Protein AF-A2HYV7-F1 (afdb_monomer_lite)

Radius of gyration: 19.17 Å; chains: 1; bounding box: 40×28×67 Å

Organism: Trichomonas vaginalis (strain ATCC PRA-98 / G3) (NCBI:txid412133)

Secondary structure (DSSP, 8-state):
------------EEEEEEETTEEEEEEEETTEEEESEEEEEEEEEETTEEEEGGG-TTEEEEEEEEE-TTSS-EEEEEEEEE-SSS---EEEEEEEEE------------

Sequence (110 aa):
MFSILLAQLSLSVSGKVVGDNSYMIYDKDGRENYEIIKEPYTKVRIDGVTKNIKEATDLGYSVEIYNDENSDYVIISQTITNKGSTEKKIDLCTALNLKDSIDNVEASSL

Structure (mmCIF, N/CA/C/O backbone):
data_AF-A2HYV7-F1
#
_entry.id   AF-A2HYV7-F1
#
loop_
_atom_site.group_PDB
_atom_site.id
_atom_site.type_symbol
_atom_site.label_atom_id
_atom_site.label_alt_id
_atom_site.label_comp_id
_atom_site.label_asym_id
_atom_site.label_entity_id
_atom_site.label_seq_id
_atom_site.pdbx_PDB_ins_code
_atom_site.Cartn_x
_atom_site.Cartn_y
_atom_site.Cartn_z
_atom_site.occupancy
_atom_site.B_iso_or_equiv
_atom_site.auth_seq_id
_atom_site.auth_comp_id
_atom_site.auth_asym_id
_atom_site.auth_atom_id
_atom_site.pdbx_PDB_model_num
ATOM 1 N N . MET A 1 1 ? 23.881 -19.153 -36.151 1.00 41.69 1 MET A N 1
ATOM 2 C CA . MET A 1 1 ? 24.354 -18.291 -35.051 1.00 41.69 1 MET A CA 1
ATOM 3 C C . MET A 1 1 ? 23.156 -17.995 -34.179 1.00 41.69 1 MET A C 1
ATOM 5 O O . MET A 1 1 ? 22.202 -17.391 -34.644 1.00 41.69 1 MET A O 1
ATOM 9 N N . PHE A 1 2 ? 23.165 -18.598 -32.998 1.00 38.44 2 PHE A N 1
ATOM 10 C CA . PHE A 1 2 ? 22.113 -18.521 -31.997 1.00 38.44 2 PHE A CA 1
ATOM 11 C C . PHE A 1 2 ? 22.150 -17.147 -31.318 1.00 38.44 2 PHE A C 1
ATOM 13 O O . PHE A 1 2 ? 23.232 -16.646 -31.027 1.00 38.44 2 PHE A O 1
ATOM 20 N N . SER A 1 3 ? 20.960 -16.613 -31.052 1.00 44.31 3 SER A N 1
ATOM 21 C CA . SER A 1 3 ? 20.634 -15.706 -29.949 1.00 44.31 3 SER A CA 1
ATOM 22 C C . SER A 1 3 ? 21.493 -14.464 -29.741 1.00 44.31 3 SER A C 1
ATOM 24 O O . SER A 1 3 ? 22.398 -14.485 -28.921 1.00 44.31 3 SER A O 1
ATOM 26 N N . ILE A 1 4 ? 21.066 -13.345 -30.331 1.00 48.28 4 ILE A N 1
ATOM 27 C CA . ILE A 1 4 ? 20.815 -12.116 -29.562 1.00 48.28 4 ILE A CA 1
ATOM 28 C C . ILE A 1 4 ? 19.548 -11.480 -30.158 1.00 48.28 4 ILE A C 1
ATOM 30 O O . ILE A 1 4 ? 19.594 -10.450 -30.825 1.00 48.28 4 ILE A O 1
ATOM 34 N N . LEU A 1 5 ? 18.392 -12.130 -29.959 1.00 42.94 5 LEU A N 1
ATOM 35 C CA . LEU A 1 5 ? 17.175 -11.341 -29.780 1.00 42.94 5 LEU A CA 1
ATOM 36 C C . LEU A 1 5 ? 17.484 -10.492 -28.549 1.00 42.94 5 LEU A C 1
ATOM 38 O O . LEU A 1 5 ? 17.596 -11.030 -27.448 1.00 42.94 5 LEU A O 1
ATOM 42 N N . LEU A 1 6 ? 17.759 -9.212 -28.776 1.00 48.47 6 LEU A N 1
ATOM 43 C CA . LEU A 1 6 ? 17.878 -8.204 -27.739 1.00 48.47 6 LEU A CA 1
ATOM 44 C C . LEU A 1 6 ? 16.565 -8.236 -26.961 1.00 48.47 6 LEU A C 1
ATOM 46 O O . LEU A 1 6 ? 15.572 -7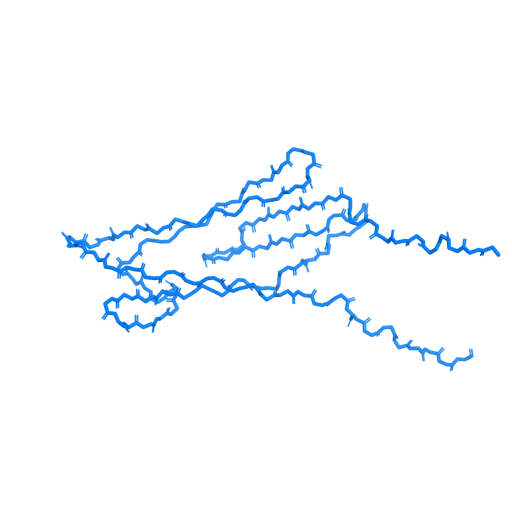.650 -27.384 1.00 48.47 6 LEU A O 1
ATOM 50 N N . ALA A 1 7 ? 16.550 -8.991 -25.863 1.00 46.09 7 ALA A N 1
ATOM 51 C CA . ALA A 1 7 ? 15.580 -8.793 -24.811 1.00 46.09 7 ALA A CA 1
ATOM 52 C C . ALA A 1 7 ? 15.627 -7.297 -24.501 1.00 46.09 7 ALA A C 1
ATOM 54 O O . ALA A 1 7 ? 16.708 -6.772 -24.217 1.00 46.09 7 ALA A O 1
ATOM 55 N N . GLN A 1 8 ? 14.496 -6.607 -24.641 1.00 46.78 8 GLN A N 1
ATOM 56 C CA . GLN A 1 8 ? 14.334 -5.285 -24.058 1.00 46.78 8 GLN A CA 1
ATOM 57 C C . GLN A 1 8 ? 14.552 -5.467 -22.559 1.00 46.78 8 GLN A C 1
ATOM 59 O O . GLN A 1 8 ? 13.672 -5.912 -21.828 1.00 46.78 8 GLN A O 1
ATOM 64 N N . LEU A 1 9 ? 15.792 -5.255 -22.129 1.00 49.88 9 LEU A N 1
ATOM 65 C CA . LEU A 1 9 ? 16.129 -5.143 -20.730 1.00 49.88 9 LEU A CA 1
ATOM 66 C C . LEU A 1 9 ? 15.508 -3.816 -20.308 1.00 49.88 9 LEU A C 1
ATOM 68 O O . LEU A 1 9 ? 16.029 -2.758 -20.641 1.00 49.88 9 LEU A O 1
ATOM 72 N N . SER A 1 10 ? 14.353 -3.898 -19.654 1.00 53.75 10 SER A N 1
ATOM 73 C CA . SER A 1 10 ? 13.878 -2.885 -18.714 1.00 53.75 10 SER A CA 1
ATOM 74 C C . SER A 1 10 ? 15.080 -2.406 -17.893 1.00 53.75 10 SER A C 1
ATOM 76 O O . SER A 1 10 ? 15.670 -3.195 -17.152 1.00 53.75 10 SER A O 1
ATOM 78 N N . LEU A 1 11 ? 15.538 -1.171 -18.112 1.00 57.81 11 LEU A N 1
ATOM 79 C CA . LEU A 1 11 ? 16.782 -0.658 -17.517 1.00 57.81 11 LEU A CA 1
ATOM 80 C C . LEU A 1 11 ? 16.534 0.175 -16.255 1.00 57.81 11 LEU A C 1
ATOM 82 O O . LEU A 1 11 ? 17.494 0.593 -15.616 1.00 57.81 11 LEU A O 1
ATOM 86 N N . SER A 1 12 ? 15.279 0.469 -15.908 1.00 75.19 12 SER A N 1
ATOM 87 C CA . SER A 1 12 ? 14.965 1.376 -14.804 1.00 75.19 12 SER A CA 1
ATOM 88 C C . SER A 1 12 ? 13.493 1.257 -14.413 1.00 75.19 12 SER A C 1
ATOM 90 O O . SER A 1 12 ? 12.606 1.484 -15.232 1.00 75.19 12 SER A O 1
ATOM 92 N N . VAL A 1 13 ? 13.212 0.934 -13.151 1.00 85.06 13 VAL A N 1
ATOM 93 C CA . VAL A 1 13 ? 11.849 0.922 -12.604 1.00 85.06 13 VAL A CA 1
ATOM 94 C C . VAL A 1 13 ? 11.624 2.197 -11.796 1.00 85.06 13 VAL A C 1
ATOM 96 O O . VAL A 1 13 ? 12.481 2.636 -11.032 1.00 85.06 13 VAL A O 1
ATOM 99 N N . SER A 1 14 ? 10.455 2.816 -11.947 1.00 88.56 14 SER A N 1
ATOM 100 C CA . SER A 1 14 ? 10.060 3.968 -11.129 1.00 88.56 14 SER A CA 1
ATOM 101 C C . SER A 1 14 ? 8.581 3.929 -10.780 1.00 88.56 14 SER A C 1
ATOM 103 O O . SER A 1 14 ? 7.803 3.268 -11.451 1.00 88.56 14 SER A O 1
ATOM 105 N N . GLY A 1 15 ? 8.152 4.645 -9.751 1.00 90.25 15 GLY A N 1
ATOM 106 C CA . GLY A 1 15 ? 6.754 4.741 -9.373 1.00 90.25 15 GLY A CA 1
ATOM 107 C C . GLY A 1 15 ? 6.363 6.131 -8.905 1.00 90.25 15 GLY A C 1
ATOM 108 O O . GLY A 1 15 ? 7.204 6.958 -8.536 1.00 90.25 15 GLY A O 1
ATOM 109 N N . LYS A 1 16 ? 5.054 6.382 -8.904 1.00 91.19 16 LYS A N 1
ATOM 110 C CA . LYS A 1 16 ? 4.461 7.595 -8.332 1.00 91.19 16 LYS A CA 1
ATOM 111 C C . LYS A 1 16 ? 3.069 7.325 -7.775 1.00 91.19 16 LYS A C 1
ATOM 113 O O . LYS A 1 16 ? 2.336 6.475 -8.282 1.00 91.19 16 LYS A O 1
ATOM 118 N N . VAL A 1 17 ? 2.690 8.102 -6.767 1.00 90.50 17 VAL A N 1
ATOM 119 C CA . VAL A 1 17 ? 1.307 8.177 -6.284 1.00 90.50 17 VAL A CA 1
ATOM 120 C C . VAL A 1 17 ? 0.484 8.952 -7.313 1.00 90.50 17 VAL A C 1
ATOM 122 O O . VAL A 1 17 ? 0.912 10.011 -7.773 1.00 90.50 17 VAL A O 1
ATOM 125 N N . VAL A 1 18 ? -0.676 8.421 -7.702 1.00 88.25 18 VAL A N 1
ATOM 126 C CA . VAL A 1 18 ? -1.538 9.026 -8.744 1.00 88.25 18 VAL A CA 1
ATOM 127 C C . VAL A 1 18 ? -2.956 9.332 -8.283 1.00 88.25 18 VAL A C 1
ATOM 129 O O . VAL A 1 18 ? -3.746 9.890 -9.039 1.00 88.25 18 VAL A O 1
ATOM 132 N N . GLY A 1 19 ? -3.283 9.014 -7.037 1.00 83.25 19 GLY A N 1
ATOM 133 C CA . GLY A 1 19 ? -4.536 9.417 -6.421 1.00 83.25 19 GLY A CA 1
ATOM 134 C C . GLY A 1 19 ? -4.661 8.865 -5.014 1.00 83.25 19 GLY A C 1
ATOM 135 O O . GLY A 1 19 ? -3.747 8.210 -4.505 1.00 83.25 19 GLY A O 1
ATOM 136 N N . ASP A 1 20 ? -5.827 9.086 -4.417 1.00 79.12 20 ASP A N 1
ATOM 137 C CA . ASP A 1 20 ? -6.132 8.581 -3.086 1.00 79.12 20 ASP A CA 1
ATOM 138 C C . ASP A 1 20 ? -6.043 7.054 -3.091 1.00 79.12 20 ASP A C 1
ATOM 140 O O . ASP A 1 20 ? -6.831 6.349 -3.736 1.00 79.12 20 ASP A O 1
ATOM 144 N N . ASN A 1 21 ? -5.048 6.551 -2.363 1.00 79.81 21 ASN A N 1
ATOM 145 C CA . ASN A 1 21 ? -4.783 5.131 -2.164 1.00 79.81 21 ASN A CA 1
ATOM 146 C C . ASN A 1 21 ? -4.339 4.396 -3.446 1.00 79.81 21 ASN A C 1
ATOM 148 O O . ASN A 1 21 ? -4.438 3.171 -3.498 1.00 79.81 21 ASN A O 1
ATOM 152 N N . SER A 1 22 ? -3.880 5.119 -4.476 1.00 86.50 22 SER A N 1
ATOM 153 C CA . SER A 1 22 ? -3.467 4.543 -5.763 1.00 86.50 22 SER A CA 1
ATOM 154 C C . SER A 1 22 ? -2.080 5.015 -6.194 1.00 86.50 22 SER A C 1
ATOM 156 O O . SER A 1 22 ? -1.683 6.160 -5.968 1.00 86.50 22 SER A O 1
ATOM 158 N N . TYR A 1 23 ? -1.346 4.130 -6.857 1.00 89.88 23 TYR A N 1
ATOM 159 C CA . TYR A 1 23 ? -0.003 4.370 -7.366 1.00 89.88 23 TYR A CA 1
ATOM 160 C C . TYR A 1 23 ? 0.208 3.601 -8.668 1.00 89.88 23 TYR A C 1
ATOM 162 O O . TYR A 1 23 ? -0.468 2.610 -8.938 1.00 89.88 23 TYR A O 1
ATOM 170 N N . MET A 1 24 ? 1.168 4.065 -9.455 1.00 89.06 24 MET A N 1
ATOM 171 C CA . MET A 1 24 ? 1.610 3.428 -10.691 1.00 89.06 24 MET A CA 1
ATOM 172 C C . MET A 1 24 ? 3.096 3.089 -10.569 1.00 89.06 24 MET A C 1
ATOM 174 O O . MET A 1 24 ? 3.851 3.837 -9.941 1.00 89.06 24 MET A O 1
ATOM 178 N N . ILE A 1 25 ? 3.500 1.983 -11.192 1.00 88.94 25 ILE A N 1
ATOM 179 C CA . ILE A 1 25 ? 4.902 1.628 -11.431 1.00 88.94 25 ILE A CA 1
ATOM 180 C C . ILE A 1 25 ? 5.121 1.631 -12.943 1.00 88.94 25 ILE A C 1
ATOM 182 O O . ILE A 1 25 ? 4.252 1.186 -13.692 1.00 88.94 25 ILE A O 1
ATOM 186 N N . TYR A 1 26 ? 6.270 2.128 -13.371 1.00 86.25 26 TYR A N 1
ATOM 187 C CA . TYR A 1 26 ? 6.711 2.224 -14.747 1.00 86.25 26 TYR A CA 1
ATOM 188 C C . TYR A 1 26 ? 8.021 1.487 -14.937 1.00 86.25 26 TYR A C 1
ATOM 190 O O . TYR A 1 26 ? 8.906 1.574 -14.085 1.00 86.25 26 TYR A O 1
ATOM 198 N N . ASP A 1 27 ? 8.148 0.875 -16.100 1.00 83.12 27 ASP A N 1
ATOM 199 C CA . ASP A 1 27 ? 9.423 0.593 -16.728 1.00 83.12 27 ASP A CA 1
ATOM 200 C C . ASP A 1 27 ? 9.823 1.800 -17.585 1.00 83.12 27 ASP A C 1
ATOM 202 O O . ASP A 1 27 ? 9.040 2.280 -18.412 1.00 83.12 27 ASP A O 1
ATOM 206 N N . LYS A 1 28 ? 11.019 2.332 -17.349 1.00 69.75 28 LYS A N 1
ATOM 207 C CA . LYS A 1 28 ? 11.621 3.393 -18.151 1.00 69.75 28 LYS A CA 1
ATOM 208 C C . LYS A 1 28 ? 12.530 2.745 -19.191 1.00 69.75 28 LYS A C 1
ATOM 210 O O . LYS A 1 28 ? 13.703 2.486 -18.925 1.00 69.75 28 LYS A O 1
ATOM 215 N N . ASP A 1 29 ? 12.007 2.562 -20.398 1.00 65.44 29 ASP A N 1
ATOM 216 C CA . ASP A 1 29 ? 12.846 2.405 -21.586 1.00 65.44 29 ASP A CA 1
ATOM 217 C C . ASP A 1 29 ? 13.125 3.818 -22.126 1.00 65.44 29 ASP A C 1
ATOM 219 O O . ASP A 1 29 ? 12.246 4.676 -22.106 1.00 65.44 29 ASP A O 1
ATOM 223 N N . GLY A 1 30 ? 14.343 4.120 -22.581 1.00 58.38 30 GLY A N 1
ATOM 224 C CA . GLY A 1 30 ? 14.843 5.481 -22.859 1.00 58.38 30 GLY A CA 1
ATOM 225 C C . GLY A 1 30 ? 14.071 6.309 -23.906 1.00 58.38 30 GLY A C 1
ATOM 226 O O . GLY A 1 30 ? 14.522 7.390 -24.285 1.00 58.38 30 GLY A O 1
ATOM 227 N N . ARG A 1 31 ? 12.934 5.809 -24.399 1.00 58.06 31 ARG A N 1
ATOM 228 C CA . ARG A 1 31 ? 12.014 6.456 -25.340 1.00 58.06 31 ARG A CA 1
ATOM 229 C C . ARG A 1 31 ? 10.582 6.576 -24.804 1.00 58.06 31 ARG A C 1
ATOM 231 O O . ARG A 1 31 ? 9.903 7.519 -25.198 1.00 58.06 31 ARG A O 1
ATOM 238 N N . GLU A 1 32 ? 10.133 5.684 -23.914 1.00 66.44 32 GLU A N 1
ATOM 239 C CA . GLU A 1 32 ? 8.749 5.615 -23.422 1.00 66.44 32 GLU A CA 1
ATOM 240 C C . GLU A 1 32 ? 8.672 5.051 -21.991 1.00 66.44 32 GLU A C 1
ATOM 242 O O . GLU A 1 32 ? 9.445 4.180 -21.601 1.00 66.44 32 GLU A O 1
ATOM 247 N N . ASN A 1 33 ? 7.700 5.527 -21.206 1.00 73.00 33 ASN A N 1
ATOM 248 C CA . ASN A 1 33 ? 7.395 4.951 -19.895 1.00 73.00 33 ASN A CA 1
ATOM 249 C C . ASN A 1 33 ? 6.291 3.903 -20.062 1.00 73.00 33 ASN A C 1
ATOM 251 O O . ASN A 1 33 ? 5.134 4.269 -20.292 1.00 73.00 33 ASN A O 1
ATOM 255 N N . TYR A 1 34 ? 6.626 2.625 -19.905 1.00 79.50 34 TYR A N 1
ATOM 256 C CA . TYR A 1 34 ? 5.646 1.547 -19.929 1.00 79.50 34 TYR A CA 1
ATOM 257 C C . TYR A 1 34 ? 5.066 1.335 -18.530 1.00 79.50 34 TYR A C 1
ATOM 259 O O . TYR A 1 34 ? 5.775 1.074 -17.566 1.00 79.50 34 TYR A O 1
ATOM 267 N N . GLU A 1 35 ? 3.755 1.474 -18.395 1.00 84.88 35 GLU A N 1
ATOM 268 C CA . GLU A 1 35 ? 3.059 1.312 -17.124 1.00 84.88 35 GLU A CA 1
ATOM 269 C C . GLU A 1 35 ? 2.907 -0.178 -16.770 1.00 84.88 35 GLU A C 1
ATOM 271 O O . GLU A 1 35 ? 2.212 -0.912 -17.464 1.00 84.88 35 GLU A O 1
ATOM 276 N N . ILE A 1 36 ? 3.532 -0.618 -15.677 1.00 84.81 36 ILE A N 1
ATOM 277 C CA . ILE A 1 36 ? 3.550 -2.019 -15.225 1.00 84.81 36 ILE A CA 1
ATOM 278 C C . ILE A 1 36 ? 2.266 -2.379 -14.467 1.00 84.81 36 ILE A C 1
ATOM 280 O O . ILE A 1 36 ? 1.761 -3.494 -14.582 1.00 84.81 36 ILE A O 1
ATOM 284 N N . ILE A 1 37 ? 1.730 -1.447 -13.675 1.00 83.44 37 ILE A N 1
ATOM 285 C CA . ILE A 1 37 ? 0.529 -1.662 -12.858 1.00 83.44 37 ILE A CA 1
ATOM 286 C C . ILE A 1 37 ? -0.598 -0.798 -13.398 1.00 83.44 37 ILE A C 1
ATOM 288 O O . ILE A 1 37 ? -0.473 0.421 -13.410 1.00 83.44 37 ILE A O 1
ATOM 292 N N . LYS A 1 38 ? -1.716 -1.432 -13.764 1.00 76.25 38 LYS A N 1
ATOM 293 C CA . LYS A 1 38 ? -2.946 -0.743 -14.163 1.00 76.25 38 LYS A CA 1
ATOM 294 C C . LYS A 1 38 ? -3.627 -0.077 -12.968 1.00 76.25 38 LYS A C 1
ATOM 296 O O . LYS A 1 38 ? -4.008 1.083 -13.040 1.00 76.25 38 LYS A O 1
ATOM 301 N N . GLU A 1 39 ? -3.804 -0.824 -11.879 1.00 80.81 39 GLU A N 1
ATOM 302 C CA . GLU A 1 39 ? -4.280 -0.284 -10.602 1.00 80.81 39 GLU A CA 1
ATOM 303 C C . GLU A 1 39 ? -3.984 -1.231 -9.421 1.00 80.81 39 GLU A C 1
ATOM 305 O O . GLU A 1 39 ? -4.034 -2.458 -9.579 1.00 80.81 39 GLU A O 1
ATOM 310 N N . PRO A 1 40 ? -3.693 -0.693 -8.221 1.00 88.56 40 PRO A N 1
ATOM 311 C CA . PRO A 1 40 ? -3.675 -1.467 -6.989 1.00 88.56 40 PRO A CA 1
ATOM 312 C C . PRO A 1 40 ? -5.095 -1.624 -6.419 1.00 88.56 40 PRO A C 1
ATOM 314 O O . PRO A 1 40 ? -5.853 -0.660 -6.286 1.00 88.56 40 PRO A O 1
ATOM 317 N N . TYR A 1 41 ? -5.438 -2.839 -5.999 1.00 89.81 41 TYR A N 1
ATOM 318 C CA . TYR A 1 41 ? -6.669 -3.134 -5.271 1.00 89.81 41 TYR A CA 1
ATOM 319 C C . TYR A 1 41 ? -6.357 -3.451 -3.817 1.00 89.81 41 TYR A C 1
ATOM 321 O O . TYR A 1 41 ? -5.882 -4.540 -3.495 1.00 89.81 41 TYR A O 1
ATOM 329 N N . THR A 1 42 ? -6.693 -2.523 -2.930 1.00 91.94 42 THR A N 1
ATOM 330 C CA . THR A 1 42 ? -6.493 -2.701 -1.492 1.00 91.94 42 THR A CA 1
ATOM 331 C C . THR A 1 42 ? -7.831 -2.923 -0.792 1.00 91.94 42 THR A C 1
ATOM 333 O O . THR A 1 42 ? -8.747 -2.097 -0.870 1.00 91.94 42 THR A O 1
ATOM 336 N N . LYS A 1 43 ? -7.945 -4.042 -0.075 1.00 94.38 43 LYS A N 1
ATOM 337 C CA . LYS A 1 43 ? -9.067 -4.356 0.815 1.00 94.38 43 LYS A CA 1
ATOM 338 C C . LYS A 1 43 ? -8.583 -4.464 2.251 1.00 94.38 43 LYS A C 1
ATOM 340 O O . LYS A 1 43 ? -7.454 -4.873 2.515 1.00 94.38 43 LYS A O 1
ATOM 345 N N . VAL A 1 44 ? -9.485 -4.143 3.168 1.00 94.44 44 VAL A N 1
ATOM 346 C CA . VAL A 1 44 ? -9.278 -4.329 4.603 1.00 94.44 44 VAL A CA 1
ATOM 347 C C . VAL A 1 44 ? -10.394 -5.160 5.195 1.00 94.44 44 VAL A C 1
ATOM 349 O O . VAL A 1 44 ? -11.553 -5.042 4.786 1.00 94.44 44 VAL A O 1
ATOM 352 N N . ARG A 1 45 ? -10.046 -5.992 6.173 1.00 94.25 45 ARG A N 1
ATOM 353 C CA . ARG A 1 45 ? -11.006 -6.650 7.054 1.00 94.25 45 ARG A CA 1
ATOM 354 C C . ARG A 1 45 ? -10.886 -6.043 8.443 1.00 94.25 45 ARG A C 1
ATOM 356 O O . ARG A 1 45 ? -9.818 -6.104 9.040 1.00 94.25 45 ARG A O 1
ATOM 363 N N . ILE A 1 46 ? -11.980 -5.472 8.935 1.00 90.38 46 ILE A N 1
ATOM 364 C CA . ILE A 1 46 ? -12.075 -4.877 10.273 1.00 90.38 46 ILE A CA 1
ATOM 365 C C . ILE A 1 46 ? -13.182 -5.623 11.008 1.00 90.38 46 ILE A C 1
ATOM 367 O O . ILE A 1 46 ? -14.299 -5.714 10.497 1.00 90.38 46 ILE A O 1
ATOM 371 N N . ASP A 1 47 ? -12.859 -6.210 12.160 1.00 86.44 47 ASP A N 1
ATOM 372 C CA . ASP A 1 47 ? -13.808 -6.946 13.013 1.00 86.44 47 ASP A CA 1
ATOM 373 C C . ASP A 1 47 ? -14.654 -7.981 12.248 1.00 86.44 47 ASP A C 1
ATOM 375 O O . ASP A 1 47 ? -15.842 -8.183 12.488 1.00 86.44 47 ASP A O 1
ATOM 379 N N . GLY A 1 48 ? -14.026 -8.648 11.277 1.00 87.88 48 GLY A N 1
ATOM 380 C CA . GLY A 1 48 ? -14.656 -9.688 10.471 1.00 87.88 48 GLY A CA 1
ATOM 381 C C . GLY A 1 48 ? -15.282 -9.211 9.158 1.00 87.88 48 GLY A C 1
ATOM 382 O O . GLY A 1 48 ? -15.488 -10.058 8.287 1.00 87.88 48 GLY A O 1
ATOM 383 N N . VAL A 1 49 ? -15.504 -7.906 8.967 1.00 90.06 49 VAL A N 1
ATOM 384 C CA . VAL A 1 49 ? -16.145 -7.329 7.772 1.00 90.06 49 VAL A CA 1
ATOM 385 C C . VAL A 1 49 ? -15.101 -6.840 6.772 1.00 90.06 49 VAL A C 1
ATOM 387 O O . VAL A 1 49 ? -14.276 -5.986 7.092 1.00 90.06 49 VAL A O 1
ATOM 390 N N . THR A 1 50 ? -15.154 -7.355 5.543 1.00 95.06 50 THR A N 1
ATOM 391 C CA . THR A 1 50 ? -14.271 -6.937 4.444 1.00 95.06 50 THR A CA 1
ATOM 392 C C . THR A 1 50 ? -14.889 -5.797 3.640 1.00 95.06 50 THR A C 1
ATOM 394 O O . THR A 1 50 ? -16.047 -5.884 3.239 1.00 95.06 50 THR A O 1
ATOM 397 N N . LYS A 1 51 ? -14.105 -4.757 3.354 1.00 93.00 51 LYS A N 1
ATOM 398 C CA . LYS A 1 51 ? -14.499 -3.617 2.510 1.00 93.00 51 LYS A CA 1
ATOM 399 C C . LYS A 1 51 ? -13.316 -3.080 1.703 1.00 93.00 51 LYS A C 1
ATOM 401 O O . LYS A 1 51 ? -12.164 -3.440 1.971 1.00 93.00 51 LYS A O 1
ATOM 406 N N . ASN A 1 52 ? -13.584 -2.246 0.697 1.00 92.56 52 ASN A N 1
ATOM 407 C CA . ASN A 1 52 ? -12.512 -1.536 -0.005 1.00 92.56 52 ASN A CA 1
ATOM 408 C C . ASN A 1 52 ? -11.839 -0.549 0.966 1.00 92.56 52 ASN A C 1
ATOM 410 O O . ASN A 1 52 ? -12.529 0.063 1.781 1.00 92.56 52 ASN A O 1
ATOM 414 N N . ILE A 1 53 ? -10.516 -0.356 0.889 1.00 91.25 53 ILE A N 1
ATOM 415 C CA . ILE A 1 53 ? -9.830 0.609 1.769 1.00 91.25 53 ILE A CA 1
ATOM 416 C C . ILE A 1 53 ? -10.413 2.024 1.641 1.00 91.25 53 ILE A C 1
ATOM 418 O O . ILE A 1 53 ? -10.492 2.750 2.626 1.00 91.25 53 ILE A O 1
ATOM 422 N N . LYS A 1 54 ? -10.897 2.393 0.447 1.00 88.12 54 LYS A N 1
ATOM 423 C CA . LYS A 1 54 ? -11.534 3.693 0.186 1.00 88.12 54 LYS A CA 1
ATOM 424 C C . LYS A 1 54 ? -12.855 3.878 0.947 1.00 88.12 54 LYS A C 1
ATOM 426 O O . LYS A 1 54 ? -13.279 5.005 1.162 1.00 88.12 54 LYS A O 1
ATOM 431 N N . GLU A 1 55 ? -13.490 2.786 1.370 1.00 91.25 55 GLU A N 1
ATOM 432 C CA . GLU A 1 55 ? -14.754 2.777 2.121 1.00 91.25 55 GLU A CA 1
ATOM 433 C C . GLU A 1 55 ? -14.532 2.702 3.645 1.00 91.25 55 GLU A C 1
ATOM 435 O O . GLU A 1 55 ? -15.482 2.810 4.424 1.00 91.25 55 GLU A O 1
ATOM 440 N N . ALA A 1 56 ? -13.290 2.491 4.098 1.00 89.38 56 ALA A N 1
ATOM 441 C CA . ALA A 1 56 ? -12.935 2.382 5.511 1.00 89.38 56 ALA A CA 1
ATOM 442 C C . ALA A 1 56 ? -12.703 3.771 6.134 1.00 89.38 56 ALA A C 1
ATOM 444 O O . ALA A 1 56 ? -11.574 4.221 6.311 1.00 89.38 56 ALA A O 1
ATOM 445 N N . THR A 1 57 ? -13.792 4.469 6.463 1.00 88.38 57 THR A N 1
ATOM 446 C CA . THR A 1 57 ? -13.757 5.844 7.003 1.00 88.38 57 THR A CA 1
ATOM 447 C C . THR A 1 57 ? -13.129 5.952 8.394 1.00 88.38 57 THR A C 1
ATOM 449 O O . THR A 1 57 ? -12.625 7.006 8.783 1.00 88.38 57 THR A O 1
ATOM 452 N N . ASP A 1 58 ? -13.135 4.853 9.139 1.00 87.88 58 ASP A N 1
ATOM 453 C CA . ASP A 1 58 ? -12.591 4.709 10.483 1.00 87.88 58 ASP A CA 1
ATOM 454 C C . ASP A 1 58 ? -11.081 4.423 10.509 1.00 87.88 58 ASP A C 1
ATOM 456 O O . ASP A 1 58 ? -10.489 4.323 11.589 1.00 87.88 58 ASP A O 1
ATOM 460 N N . LEU A 1 59 ? -10.454 4.340 9.332 1.00 90.62 59 LEU A N 1
ATOM 461 C CA . LEU A 1 59 ? -9.016 4.214 9.151 1.00 90.62 59 LEU A CA 1
ATOM 462 C C . LEU A 1 59 ? -8.447 5.423 8.390 1.00 90.62 59 LEU A C 1
ATOM 464 O O . LEU A 1 59 ? -9.085 6.074 7.559 1.00 90.62 59 LEU A O 1
ATOM 468 N N . GLY A 1 60 ? -7.213 5.779 8.717 1.00 91.06 60 GLY A N 1
ATOM 469 C CA . GLY A 1 60 ? -6.322 6.512 7.832 1.00 91.06 60 GLY A CA 1
ATOM 470 C C . GLY A 1 60 ? -5.590 5.516 6.955 1.00 91.06 60 GLY A C 1
ATOM 471 O O . GLY A 1 60 ? -5.173 4.469 7.444 1.00 91.06 60 GLY A O 1
ATOM 472 N N . TYR A 1 61 ? -5.440 5.849 5.682 1.00 91.69 61 TYR A N 1
ATOM 473 C CA . TYR A 1 61 ? -4.595 5.104 4.768 1.00 91.69 61 TYR A CA 1
ATOM 474 C C . TYR A 1 61 ? -3.772 6.088 3.954 1.00 91.69 61 TYR A C 1
ATOM 476 O O . TYR A 1 61 ? -4.311 7.076 3.455 1.00 91.69 61 TYR A O 1
ATOM 484 N N . SER A 1 62 ? -2.479 5.826 3.841 1.00 91.62 62 SER A N 1
ATOM 485 C CA . SER A 1 62 ? -1.579 6.594 2.989 1.00 91.62 62 SER A CA 1
ATOM 486 C C . SER A 1 62 ? -0.637 5.660 2.249 1.00 91.62 62 SER A C 1
ATOM 488 O O . SER A 1 62 ? -0.291 4.581 2.737 1.00 91.62 62 SER A O 1
ATOM 490 N N . VAL A 1 63 ? -0.230 6.098 1.062 1.00 93.00 63 VAL A N 1
ATOM 491 C CA . VAL A 1 63 ? 0.778 5.423 0.251 1.00 93.00 63 VAL A CA 1
ATOM 492 C C . VAL A 1 63 ? 1.920 6.387 0.007 1.00 93.00 63 VAL A C 1
ATOM 494 O O . VAL A 1 63 ? 1.690 7.527 -0.394 1.00 93.00 63 VAL A O 1
ATOM 497 N N . GLU A 1 64 ? 3.137 5.908 0.209 1.00 93.94 64 GLU A N 1
ATOM 498 C CA . GLU A 1 64 ? 4.364 6.610 -0.147 1.00 93.94 64 GLU A CA 1
ATOM 499 C C . GLU A 1 64 ? 5.161 5.746 -1.124 1.00 93.94 64 GLU A C 1
ATOM 501 O O . GLU A 1 64 ? 5.159 4.515 -1.033 1.00 93.94 64 GLU A O 1
ATOM 506 N N . ILE A 1 65 ? 5.819 6.398 -2.081 1.00 93.69 65 ILE A N 1
ATOM 507 C CA . ILE A 1 65 ? 6.660 5.739 -3.079 1.00 93.69 65 ILE A CA 1
ATOM 508 C C . ILE A 1 65 ? 8.076 6.281 -2.947 1.00 93.69 65 ILE A C 1
ATOM 510 O O . ILE A 1 65 ? 8.284 7.491 -3.056 1.00 93.69 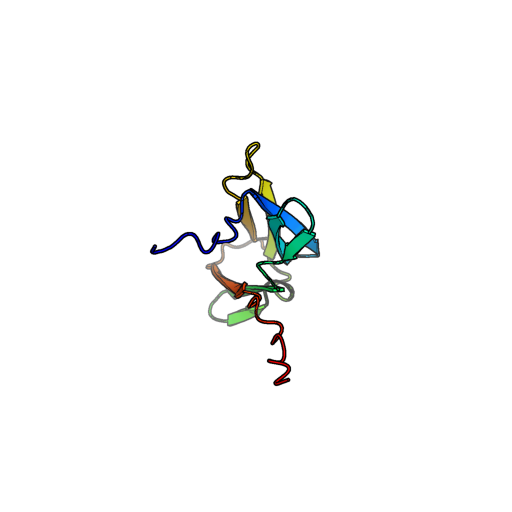65 ILE A O 1
ATOM 514 N N . TYR A 1 66 ? 9.040 5.379 -2.781 1.00 93.94 66 TYR A N 1
ATOM 515 C CA . TYR A 1 66 ? 10.462 5.697 -2.819 1.00 93.94 66 TYR A CA 1
ATOM 516 C C . TYR A 1 66 ? 11.080 5.032 -4.042 1.00 93.94 66 TYR A C 1
ATOM 518 O O . TYR A 1 66 ? 10.959 3.822 -4.232 1.00 93.94 66 TYR A O 1
ATOM 526 N N . ASN A 1 67 ? 11.718 5.841 -4.877 1.00 91.31 67 ASN A N 1
ATOM 527 C CA . ASN A 1 67 ? 12.448 5.373 -6.044 1.00 91.31 67 ASN A CA 1
ATOM 528 C C . ASN A 1 67 ? 13.922 5.273 -5.673 1.00 91.31 67 ASN A C 1
ATOM 530 O O . ASN A 1 67 ? 14.457 6.225 -5.102 1.00 91.31 67 ASN A O 1
ATOM 534 N N . ASP A 1 68 ? 14.559 4.152 -5.999 1.00 88.69 68 ASP A N 1
ATOM 535 C CA . ASP A 1 68 ? 16.010 4.053 -5.902 1.00 88.69 68 ASP A CA 1
ATOM 536 C C . ASP A 1 68 ? 16.681 5.078 -6.834 1.00 88.69 68 ASP A C 1
ATOM 538 O O . ASP A 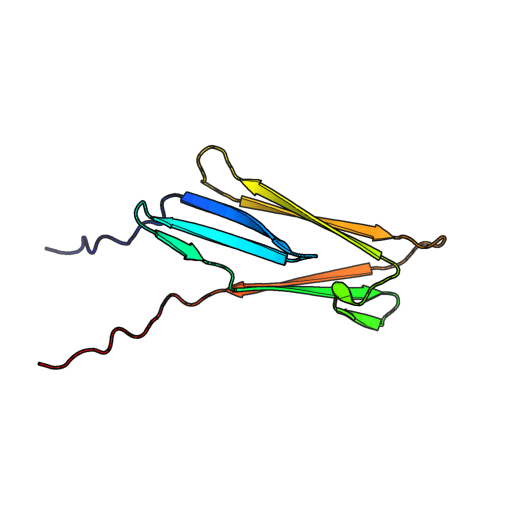1 68 ? 16.187 5.344 -7.933 1.00 88.69 68 ASP A O 1
ATOM 542 N N . GLU A 1 69 ? 17.804 5.660 -6.408 1.00 86.38 69 GLU A N 1
ATOM 543 C CA . GLU A 1 69 ? 18.521 6.674 -7.195 1.00 86.38 69 GLU A CA 1
ATOM 544 C C . GLU A 1 69 ? 19.007 6.121 -8.543 1.00 86.38 69 GLU A C 1
ATOM 546 O O . GLU A 1 69 ? 18.974 6.832 -9.550 1.00 86.38 69 GLU A O 1
ATOM 551 N N . ASN A 1 70 ? 19.382 4.838 -8.582 1.00 84.31 70 ASN A N 1
ATOM 552 C CA . ASN A 1 70 ? 19.792 4.134 -9.797 1.00 84.31 70 ASN A CA 1
ATOM 553 C C . ASN A 1 70 ? 18.606 3.483 -10.519 1.00 84.31 70 ASN A C 1
ATOM 555 O O . ASN A 1 70 ? 18.767 2.960 -11.616 1.00 84.31 70 ASN A O 1
ATOM 559 N N . SER A 1 71 ? 17.399 3.585 -9.951 1.00 81.81 71 SER A N 1
ATOM 560 C CA . SER A 1 71 ? 16.162 2.987 -10.461 1.00 81.81 71 SER A CA 1
ATOM 561 C C . SER A 1 71 ? 16.161 1.455 -10.528 1.00 81.81 71 SER A C 1
ATOM 563 O O . SER A 1 71 ? 15.429 0.875 -11.331 1.00 81.81 71 SER A O 1
ATOM 565 N N . ASP A 1 72 ? 16.941 0.793 -9.673 1.00 83.50 72 ASP A N 1
ATOM 566 C CA . ASP A 1 72 ? 16.989 -0.674 -9.615 1.00 83.50 72 ASP A CA 1
ATOM 567 C C . ASP A 1 72 ? 15.719 -1.275 -8.988 1.00 83.50 72 ASP A C 1
ATOM 569 O O . ASP A 1 72 ? 15.324 -2.403 -9.285 1.00 83.50 72 ASP A O 1
ATOM 573 N N . TYR A 1 73 ? 15.061 -0.525 -8.100 1.00 86.00 73 TYR A N 1
ATOM 574 C CA . TYR A 1 73 ? 13.832 -0.940 -7.433 1.00 86.00 73 TYR A CA 1
ATOM 575 C C . TYR A 1 73 ? 12.973 0.258 -7.014 1.00 86.00 73 TYR A C 1
ATOM 577 O O . TYR A 1 73 ? 13.408 1.411 -6.966 1.00 86.00 73 TYR A O 1
ATOM 585 N N . VAL A 1 74 ? 11.724 -0.048 -6.663 1.00 90.12 74 VAL A N 1
ATOM 586 C CA . VAL A 1 74 ? 10.758 0.897 -6.098 1.00 90.12 74 VAL A CA 1
ATOM 587 C C . VAL A 1 74 ? 10.213 0.311 -4.804 1.00 90.12 74 VAL A C 1
ATOM 589 O O . VAL A 1 74 ? 9.786 -0.843 -4.772 1.00 90.12 74 VAL A O 1
ATOM 592 N N . ILE A 1 75 ? 10.198 1.109 -3.738 1.00 92.06 75 ILE A N 1
ATOM 593 C CA . ILE A 1 75 ? 9.552 0.752 -2.473 1.00 92.06 75 ILE A CA 1
ATOM 594 C C . ILE A 1 75 ? 8.180 1.410 -2.430 1.00 92.06 75 ILE A C 1
ATOM 596 O O . ILE A 1 75 ? 8.052 2.627 -2.572 1.00 92.06 75 ILE A O 1
ATOM 600 N N . ILE A 1 76 ? 7.161 0.593 -2.178 1.00 92.50 76 ILE A N 1
ATOM 601 C CA . ILE A 1 76 ? 5.800 1.043 -1.900 1.00 92.50 76 ILE A CA 1
ATOM 602 C C . ILE A 1 76 ? 5.548 0.860 -0.407 1.00 92.50 76 ILE A C 1
ATOM 604 O O . ILE A 1 76 ? 5.497 -0.268 0.082 1.00 92.50 76 ILE A O 1
ATOM 608 N N . SER A 1 77 ? 5.372 1.967 0.309 1.00 93.75 77 SER A N 1
ATOM 609 C CA . SER A 1 77 ? 4.993 1.962 1.720 1.00 93.75 77 SER A CA 1
AT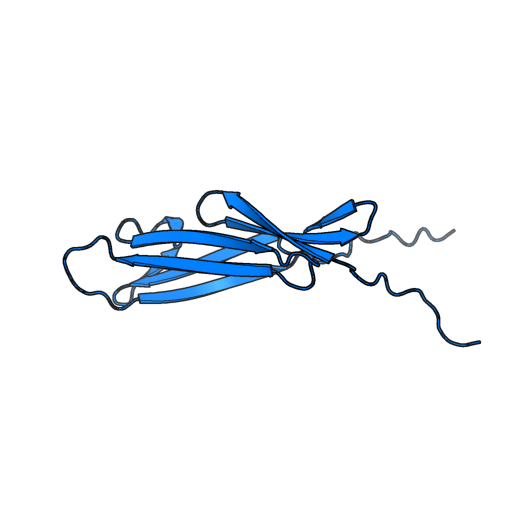OM 610 C C . SER A 1 77 ? 3.495 2.214 1.846 1.00 93.75 77 SER A C 1
ATOM 612 O O . SER A 1 77 ? 2.974 3.175 1.281 1.00 93.75 77 SER A O 1
ATOM 614 N N . GLN A 1 78 ? 2.793 1.338 2.565 1.00 92.06 78 GLN A N 1
ATOM 615 C CA . GLN A 1 78 ? 1.364 1.463 2.852 1.00 92.06 78 GLN A CA 1
ATOM 616 C C . GLN A 1 78 ? 1.180 1.584 4.363 1.00 92.06 78 GLN A C 1
ATOM 618 O O . GLN A 1 78 ? 1.476 0.644 5.101 1.00 92.06 78 GLN A O 1
ATOM 623 N N . THR A 1 79 ? 0.656 2.718 4.818 1.00 92.69 79 THR A N 1
ATOM 624 C CA . THR A 1 79 ? 0.435 2.977 6.245 1.00 92.69 79 THR A CA 1
ATOM 625 C C . THR A 1 79 ? -1.052 2.944 6.550 1.00 92.69 79 THR A C 1
ATOM 627 O O . THR A 1 79 ? -1.842 3.611 5.883 1.00 92.69 79 THR A O 1
ATOM 630 N N . ILE A 1 80 ? -1.434 2.186 7.582 1.00 92.38 80 ILE A N 1
ATOM 631 C CA . ILE A 1 80 ? -2.789 2.174 8.138 1.00 92.38 80 ILE A CA 1
ATOM 632 C C . ILE A 1 80 ? -2.750 2.776 9.533 1.00 92.38 80 ILE A C 1
ATOM 634 O O . ILE A 1 80 ? -2.003 2.319 10.395 1.00 92.38 80 ILE A O 1
ATOM 638 N N . THR A 1 81 ? -3.626 3.745 9.772 1.00 92.50 81 THR A N 1
ATOM 639 C CA . THR A 1 81 ? -3.780 4.387 11.076 1.00 92.50 81 THR A CA 1
ATOM 640 C C . THR A 1 81 ? -5.192 4.157 11.583 1.00 92.50 81 THR A C 1
ATOM 642 O O . THR A 1 81 ? -6.160 4.548 10.936 1.00 92.50 81 THR A O 1
ATOM 645 N N . ASN A 1 82 ? -5.341 3.561 12.762 1.00 91.62 82 ASN A N 1
ATOM 646 C CA . ASN A 1 82 ? -6.640 3.509 13.422 1.00 91.62 82 ASN A CA 1
ATOM 647 C C . ASN A 1 82 ? -7.033 4.919 13.890 1.00 91.62 82 ASN A C 1
ATOM 649 O O . ASN A 1 82 ? -6.350 5.494 14.734 1.00 91.62 82 ASN A O 1
ATOM 653 N N . LYS A 1 83 ? -8.116 5.483 13.339 1.00 91.94 83 LYS A N 1
ATOM 654 C CA . LYS A 1 83 ? -8.639 6.801 13.749 1.00 91.94 83 LYS A CA 1
ATOM 655 C C . LYS A 1 83 ? -9.632 6.711 14.913 1.00 91.94 83 LYS A C 1
ATOM 657 O O . LYS A 1 83 ? -10.086 7.738 15.408 1.00 91.94 83 LYS A O 1
ATOM 662 N N . GLY A 1 84 ? -10.022 5.499 15.308 1.00 87.06 84 GLY A N 1
ATOM 663 C CA . GLY A 1 84 ? -10.926 5.262 16.427 1.00 87.06 84 GLY A CA 1
ATOM 664 C C . GLY A 1 84 ? -10.240 5.399 17.786 1.00 87.06 84 GLY A C 1
ATOM 665 O O . GLY A 1 84 ? -9.020 5.450 17.892 1.00 87.06 84 GLY A O 1
ATOM 666 N N . SER A 1 85 ? -11.047 5.417 18.845 1.00 87.88 85 SER A N 1
ATOM 667 C CA . SER A 1 85 ? -10.583 5.483 20.237 1.00 87.88 85 SER A CA 1
ATOM 668 C C . SER A 1 85 ? -10.292 4.110 20.858 1.00 87.88 85 SER A C 1
ATOM 670 O O . SER A 1 85 ? -9.767 4.041 21.967 1.00 87.88 85 SER A O 1
ATOM 672 N N . THR A 1 86 ? -10.637 3.019 20.171 1.00 88.94 86 THR A N 1
ATOM 673 C CA . THR A 1 86 ? -10.444 1.640 20.636 1.00 88.94 86 THR A CA 1
ATOM 674 C C . THR A 1 86 ? -9.523 0.882 19.694 1.00 88.94 86 THR A C 1
ATOM 676 O O . THR A 1 86 ? -9.544 1.118 18.485 1.00 88.94 86 THR A O 1
ATOM 679 N N . GLU A 1 87 ? -8.748 -0.060 20.230 1.00 89.62 87 GLU A N 1
ATOM 680 C CA . GLU A 1 87 ? -7.922 -0.972 19.433 1.00 89.62 87 GLU A CA 1
ATOM 681 C C . GLU A 1 87 ? -8.779 -1.795 18.455 1.00 89.62 87 GLU A C 1
ATOM 683 O O . GLU A 1 87 ? -9.921 -2.146 18.760 1.00 89.62 87 GLU A O 1
ATOM 688 N N . LYS A 1 88 ? -8.230 -2.085 17.269 1.00 87.94 88 LYS A N 1
ATOM 689 C CA . LYS A 1 88 ? -8.900 -2.835 16.200 1.00 87.94 88 LYS A CA 1
ATOM 690 C C . LYS A 1 88 ? -7.976 -3.888 15.620 1.00 87.94 88 LYS A C 1
ATOM 692 O O . LYS A 1 88 ? -6.793 -3.628 15.410 1.00 87.94 88 LYS A O 1
ATOM 697 N N . LYS A 1 89 ? -8.542 -5.048 15.288 1.00 90.56 89 LYS A N 1
ATOM 698 C CA . LYS A 1 89 ? -7.856 -6.061 14.480 1.00 90.56 89 LYS A CA 1
ATOM 699 C C . LYS A 1 89 ? -8.106 -5.765 13.009 1.00 90.56 89 LYS A C 1
ATOM 701 O O . LYS A 1 89 ? -9.258 -5.644 12.594 1.00 90.56 89 LYS A O 1
ATOM 706 N N . ILE A 1 90 ? -7.025 -5.625 12.249 1.00 91.31 90 ILE A N 1
ATOM 707 C CA . ILE A 1 90 ? -7.068 -5.221 10.847 1.00 91.31 90 ILE A CA 1
ATOM 708 C C . ILE A 1 90 ? -6.260 -6.224 10.032 1.00 91.31 90 ILE A C 1
ATOM 710 O O . ILE A 1 90 ? -5.060 -6.364 10.254 1.00 91.31 90 ILE A O 1
ATOM 714 N N . ASP A 1 91 ? -6.910 -6.862 9.061 1.00 92.94 91 ASP A N 1
ATOM 715 C CA . ASP A 1 91 ? -6.214 -7.600 8.008 1.00 92.94 91 ASP A CA 1
ATOM 716 C C . ASP A 1 91 ? -6.130 -6.708 6.765 1.00 92.94 91 ASP A C 1
ATOM 718 O O . ASP A 1 91 ? -7.153 -6.196 6.296 1.00 92.94 91 ASP A O 1
ATOM 722 N N . LEU A 1 92 ? -4.925 -6.528 6.220 1.00 92.62 92 LEU A N 1
ATOM 723 C CA . LEU A 1 92 ? -4.682 -5.792 4.979 1.00 92.62 92 LEU A CA 1
ATOM 724 C C . LEU A 1 92 ? -4.372 -6.768 3.845 1.00 92.62 92 LEU A C 1
ATOM 726 O O . LEU A 1 92 ? -3.527 -7.649 3.987 1.00 92.62 92 LEU A O 1
ATOM 730 N N . CYS A 1 93 ? -5.012 -6.572 2.695 1.00 92.38 93 CYS A N 1
ATOM 731 C CA . CYS A 1 93 ? -4.682 -7.287 1.472 1.00 92.38 93 CYS A CA 1
ATOM 732 C C . CYS A 1 93 ? -4.609 -6.305 0.302 1.00 92.38 93 CYS A C 1
ATOM 734 O O . CYS A 1 93 ? -5.589 -5.622 0.003 1.00 92.38 93 CYS A O 1
ATOM 736 N N . THR A 1 94 ? -3.459 -6.271 -0.366 1.00 92.44 94 THR A N 1
ATOM 737 C CA . THR A 1 94 ? -3.243 -5.511 -1.598 1.00 92.44 94 THR A CA 1
ATOM 738 C C . THR A 1 94 ? -2.972 -6.497 -2.728 1.00 92.44 94 THR A C 1
ATOM 740 O O . THR A 1 94 ? -2.077 -7.331 -2.619 1.00 92.44 94 THR A O 1
ATOM 743 N N . ALA A 1 95 ? -3.732 -6.392 -3.813 1.00 90.62 95 ALA A N 1
ATOM 744 C CA . ALA A 1 95 ? -3.486 -7.101 -5.062 1.00 90.62 95 ALA A CA 1
ATOM 745 C C . ALA A 1 95 ? -3.101 -6.098 -6.154 1.00 90.62 95 ALA A C 1
ATOM 747 O O . ALA A 1 95 ? -3.639 -4.992 -6.198 1.00 90.62 95 ALA A O 1
ATOM 748 N N . LEU A 1 96 ? -2.183 -6.486 -7.037 1.00 88.69 96 LEU A N 1
ATOM 749 C CA . LEU A 1 96 ? -1.707 -5.639 -8.129 1.00 88.69 96 LEU A CA 1
ATOM 750 C C . LEU A 1 96 ? -2.250 -6.172 -9.447 1.00 88.69 96 LEU A C 1
ATOM 752 O O . LEU A 1 96 ? -2.030 -7.336 -9.780 1.00 88.69 96 LEU A O 1
ATOM 756 N N . ASN A 1 97 ? -2.958 -5.323 -10.189 1.00 85.75 97 ASN A N 1
ATOM 757 C CA . ASN A 1 97 ? -3.367 -5.643 -11.546 1.00 85.75 97 ASN A CA 1
ATOM 758 C C . ASN A 1 97 ? -2.244 -5.253 -12.506 1.00 85.75 97 ASN A C 1
ATOM 760 O O . ASN A 1 97 ? -2.046 -4.065 -12.774 1.00 85.75 97 ASN A O 1
ATOM 764 N N . LEU A 1 98 ? -1.480 -6.240 -12.966 1.00 83.81 98 LEU A N 1
ATOM 765 C CA . LEU A 1 98 ? -0.372 -6.016 -13.887 1.00 83.81 98 LEU A CA 1
ATOM 766 C C . LEU A 1 98 ? -0.906 -5.778 -15.302 1.00 83.81 98 LEU A C 1
ATOM 768 O O . LEU A 1 98 ? -1.853 -6.430 -15.741 1.00 83.81 98 LEU A O 1
ATOM 772 N N . LYS A 1 99 ? -0.307 -4.823 -16.007 1.00 76.88 99 LYS A N 1
ATOM 773 C CA . LYS A 1 99 ? -0.634 -4.522 -17.398 1.00 76.88 99 LYS A CA 1
ATOM 774 C C . LYS A 1 99 ? 0.144 -5.480 -18.295 1.00 76.88 99 LYS A C 1
ATOM 776 O O . LYS A 1 99 ? 1.371 -5.405 -18.358 1.00 76.88 99 LYS A O 1
ATOM 781 N N . ASP A 1 100 ? -0.566 -6.373 -18.973 1.00 68.12 100 ASP A N 1
ATOM 782 C CA . ASP A 1 100 ? 0.039 -7.246 -19.981 1.00 68.12 100 ASP A CA 1
ATOM 783 C C . ASP A 1 100 ? 0.508 -6.402 -21.174 1.00 68.12 100 ASP A C 1
ATOM 785 O O . ASP A 1 100 ? -0.248 -5.575 -21.685 1.00 68.12 100 ASP A O 1
ATOM 789 N N . SER A 1 101 ? 1.750 -6.600 -21.615 1.00 57.38 101 SER A N 1
ATOM 790 C CA . SER A 1 101 ? 2.401 -5.811 -22.675 1.00 57.38 101 SER A CA 1
ATOM 791 C C . SER A 1 101 ? 2.024 -6.223 -24.095 1.00 57.38 101 SER A C 1
ATOM 793 O O . SER A 1 101 ? 2.712 -5.864 -25.048 1.00 57.38 101 SER A O 1
ATOM 795 N N . ILE A 1 102 ? 0.928 -6.958 -24.270 1.00 49.53 102 ILE A N 1
ATOM 796 C CA . ILE A 1 102 ? 0.518 -7.459 -25.580 1.00 49.53 102 ILE A CA 1
ATOM 797 C C . ILE A 1 102 ? -0.626 -6.596 -26.108 1.00 49.53 102 ILE A C 1
ATOM 799 O O . ILE A 1 102 ? -1.788 -7.003 -26.125 1.00 49.53 102 ILE A O 1
ATOM 803 N N . ASP A 1 103 ? -0.282 -5.411 -26.612 1.00 47.75 103 ASP A N 1
A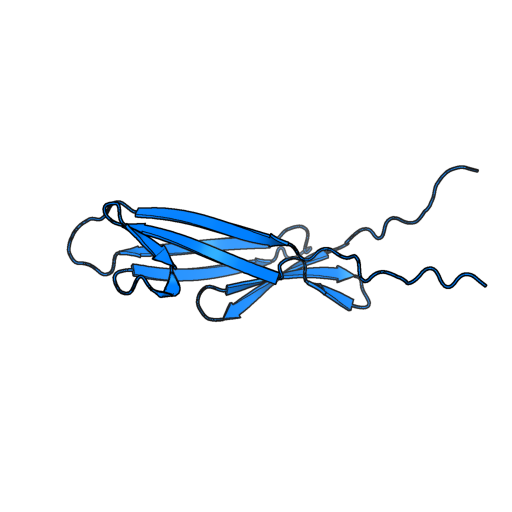TOM 804 C CA . ASP A 1 103 ? -0.984 -4.950 -27.804 1.00 47.75 103 ASP A CA 1
ATOM 805 C C . ASP A 1 103 ? -0.661 -5.986 -28.884 1.00 47.75 103 ASP A C 1
ATOM 807 O O . ASP A 1 103 ? 0.499 -6.172 -29.258 1.00 47.75 103 ASP A O 1
ATOM 811 N N . ASN A 1 104 ? -1.671 -6.746 -29.312 1.00 42.41 104 ASN A N 1
ATOM 812 C CA . ASN A 1 104 ? -1.541 -7.665 -30.432 1.00 42.41 104 ASN A CA 1
ATOM 813 C C . ASN A 1 104 ? -0.998 -6.870 -31.622 1.00 42.41 104 ASN A C 1
ATOM 815 O O . ASN A 1 104 ? -1.746 -6.147 -32.280 1.00 42.41 104 ASN A O 1
ATOM 819 N N . VAL A 1 105 ? 0.295 -7.017 -31.916 1.00 41.50 105 VAL A N 1
ATOM 820 C CA . VAL A 1 105 ? 0.805 -6.755 -33.254 1.00 41.50 105 VAL A CA 1
ATOM 821 C C . VAL A 1 105 ? 0.049 -7.744 -34.121 1.00 41.50 105 VAL A C 1
ATOM 823 O O . VAL A 1 105 ? 0.361 -8.936 -34.126 1.00 41.50 105 VAL A O 1
ATOM 826 N N . GLU A 1 106 ? -1.018 -7.271 -34.768 1.00 40.59 106 GLU A N 1
ATOM 827 C CA . GLU A 1 106 ? -1.654 -8.000 -35.849 1.00 40.59 106 GLU A CA 1
ATOM 828 C C . GLU A 1 106 ? -0.518 -8.450 -36.757 1.00 40.59 106 GLU A C 1
ATOM 830 O O . GLU A 1 106 ? 0.200 -7.635 -37.343 1.00 40.59 106 GLU A O 1
ATOM 835 N N . ALA A 1 107 ? -0.299 -9.763 -36.803 1.00 43.72 107 ALA A N 1
ATOM 836 C CA . ALA A 1 107 ? 0.534 -10.369 -37.810 1.00 43.72 107 ALA A CA 1
ATOM 837 C C . ALA A 1 107 ? -0.156 -10.074 -39.144 1.00 43.72 107 ALA A C 1
ATOM 839 O O . ALA A 1 107 ? -1.010 -10.830 -39.602 1.00 43.72 107 ALA A O 1
ATOM 840 N N . SER A 1 108 ? 0.177 -8.922 -39.723 1.00 42.22 108 SER A N 1
ATOM 841 C CA . SER A 1 108 ? -0.089 -8.575 -41.106 1.00 42.22 108 SER A CA 1
ATOM 842 C C . SER A 1 108 ? 0.594 -9.645 -41.945 1.00 42.22 108 SER A C 1
ATOM 844 O O . SER A 1 108 ? 1.784 -9.562 -42.245 1.00 42.22 108 SER A O 1
ATOM 846 N N . SER A 1 109 ? -0.162 -10.684 -42.282 1.00 45.97 109 SER A N 1
ATOM 847 C CA . SER A 1 109 ? 0.175 -11.611 -43.344 1.00 45.97 109 SER A CA 1
ATOM 848 C C . SER A 1 109 ? 0.166 -10.847 -44.668 1.00 45.97 109 SER A C 1
ATOM 850 O O . SER A 1 109 ? -0.905 -10.608 -45.230 1.00 45.97 109 SER A O 1
ATOM 852 N N . LEU A 1 110 ? 1.353 -10.475 -45.145 1.00 37.19 110 LEU A N 1
ATOM 853 C CA . LEU A 1 110 ? 1.650 -10.193 -46.548 1.00 37.19 110 LEU A CA 1
ATOM 854 C C .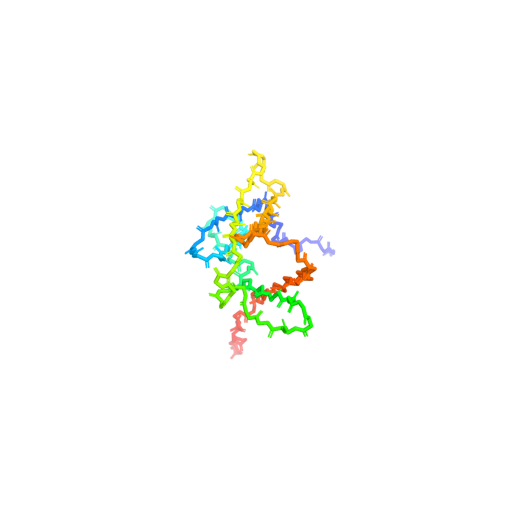 LEU A 1 110 ? 2.980 -10.853 -46.910 1.00 37.19 110 LEU A C 1
ATOM 856 O O . LEU A 1 110 ? 3.965 -10.629 -46.172 1.00 37.19 110 LEU A O 1
#

Foldseek 3Di:
DDDDPPDPPLQAKFKDADDDVWIWIWRDDPPDTHTFFPIKFKWKAWPNDIDGPVPPPQKDWDWDWDADPSRPDIDIDIDIGGNDPDDIDMDMDMDTHTDDPDPPPPPPDD

pLDDT: mean 79.07, std 17.64, range [37.19, 95.06]